Protein AF-A0A929A018-F1 (afdb_monomer_lite)

Radius of gyration: 12.74 Å; chains: 1; bounding box: 17×34×31 Å

Structure (mmCIF, N/CA/C/O backbone):
data_AF-A0A929A018-F1
#
_entry.id   AF-A0A929A018-F1
#
loop_
_atom_site.group_PDB
_atom_site.id
_atom_site.type_symbol
_atom_site.label_atom_id
_atom_site.label_alt_id
_atom_site.label_comp_id
_atom_site.label_asym_id
_atom_site.label_entity_id
_atom_site.label_seq_id
_atom_site.pdbx_PDB_ins_code
_atom_site.Cartn_x
_atom_site.Cartn_y
_atom_site.Cartn_z
_atom_site.occupancy
_atom_site.B_iso_or_equiv
_atom_site.auth_seq_id
_atom_site.auth_comp_id
_atom_site.auth_asym_id
_atom_site.auth_atom_id
_atom_site.pdbx_PDB_model_num
ATOM 1 N N . MET A 1 1 ? 2.772 2.216 18.172 1.00 53.19 1 MET A N 1
ATOM 2 C CA . MET A 1 1 ? 1.893 1.691 17.108 1.00 53.19 1 MET A CA 1
ATOM 3 C C . MET A 1 1 ? 2.124 0.190 17.009 1.00 53.19 1 MET A C 1
ATOM 5 O O . MET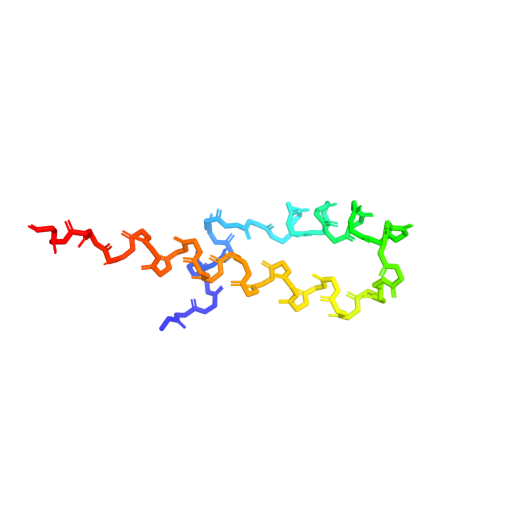 A 1 1 ? 3.207 -0.215 16.600 1.00 53.19 1 MET A O 1
ATOM 9 N N . THR A 1 2 ? 1.191 -0.639 17.480 1.00 51.22 2 THR A N 1
ATOM 10 C CA . THR A 1 2 ? 1.288 -2.087 17.256 1.00 51.22 2 THR A CA 1
ATOM 11 C C . THR A 1 2 ? 0.978 -2.365 15.777 1.00 51.22 2 THR A C 1
ATOM 13 O O . THR A 1 2 ? 0.107 -1.713 15.197 1.00 51.22 2 THR A O 1
ATOM 16 N N . PRO A 1 3 ? 1.675 -3.307 15.121 1.00 58.94 3 PRO A N 1
ATOM 17 C CA . PRO A 1 3 ? 1.402 -3.686 13.728 1.00 58.94 3 PRO A CA 1
ATOM 18 C C . PRO A 1 3 ? -0.028 -4.217 13.515 1.00 58.94 3 PRO A C 1
ATOM 20 O O . PRO A 1 3 ? -0.470 -4.374 12.379 1.00 58.94 3 PRO A O 1
ATOM 23 N N . GLU A 1 4 ? -0.755 -4.491 14.597 1.00 60.16 4 GLU A N 1
ATOM 24 C CA . GLU A 1 4 ? -2.129 -4.984 14.595 1.00 60.16 4 GLU A CA 1
ATOM 25 C C . GLU A 1 4 ? -3.145 -3.920 14.174 1.00 60.16 4 GLU A C 1
ATOM 27 O O . GLU A 1 4 ? -4.009 -4.215 13.351 1.00 60.16 4 GLU A O 1
ATOM 32 N N . SER A 1 5 ? -2.987 -2.666 14.615 1.00 63.53 5 SER A N 1
ATOM 33 C CA . SER A 1 5 ? -3.894 -1.571 14.234 1.00 63.53 5 SER A CA 1
ATOM 34 C C . SER A 1 5 ? -3.866 -1.317 12.724 1.00 63.53 5 SER A C 1
ATOM 36 O O . SER A 1 5 ? -4.896 -1.110 12.092 1.00 63.53 5 SER A O 1
ATOM 38 N N . LEU A 1 6 ? -2.688 -1.421 12.104 1.00 65.19 6 LEU A N 1
ATOM 39 C CA . LEU A 1 6 ? -2.528 -1.237 10.660 1.00 65.19 6 LEU A CA 1
ATOM 40 C C . LEU A 1 6 ? -3.220 -2.358 9.867 1.00 65.19 6 LEU A C 1
ATOM 42 O O . LEU A 1 6 ? -3.854 -2.087 8.854 1.00 65.19 6 LEU A O 1
ATOM 46 N N . ASN A 1 7 ? -3.160 -3.605 10.349 1.00 68.62 7 ASN A N 1
ATOM 47 C CA . ASN A 1 7 ? -3.876 -4.725 9.726 1.00 68.62 7 ASN A CA 1
ATOM 48 C C . ASN A 1 7 ? -5.402 -4.630 9.907 1.00 68.62 7 ASN A C 1
ATOM 50 O O . ASN A 1 7 ? -6.128 -5.175 9.078 1.00 68.62 7 ASN A O 1
ATOM 54 N N . GLN A 1 8 ? -5.878 -3.950 10.957 1.00 71.50 8 GLN A N 1
ATOM 55 C CA . GLN A 1 8 ? -7.304 -3.719 11.200 1.00 71.50 8 GLN A CA 1
ATOM 56 C C . GLN A 1 8 ? -7.882 -2.660 10.251 1.00 71.50 8 GLN A C 1
ATOM 58 O O . GLN A 1 8 ? -8.936 -2.883 9.661 1.00 71.50 8 GLN A O 1
ATOM 63 N N . PHE A 1 9 ? -7.184 -1.535 10.068 1.00 70.12 9 PHE A N 1
ATOM 64 C CA . PHE A 1 9 ? -7.620 -0.466 9.159 1.00 70.12 9 PHE A CA 1
ATOM 65 C C . PHE A 1 9 ? -7.288 -0.744 7.693 1.00 70.12 9 PHE A C 1
ATOM 67 O O . PHE A 1 9 ? -7.961 -0.234 6.799 1.00 70.12 9 PHE A O 1
ATOM 74 N N . PHE A 1 10 ? -6.256 -1.546 7.433 1.00 76.62 10 PHE A N 1
ATOM 75 C CA . PHE A 1 10 ? -5.814 -1.851 6.083 1.00 76.62 10 PHE A CA 1
ATOM 76 C C . PHE A 1 10 ? -5.384 -3.319 5.959 1.00 76.62 10 PHE A C 1
ATOM 78 O O . PHE A 1 10 ? -4.202 -3.652 6.112 1.00 76.62 10 PHE A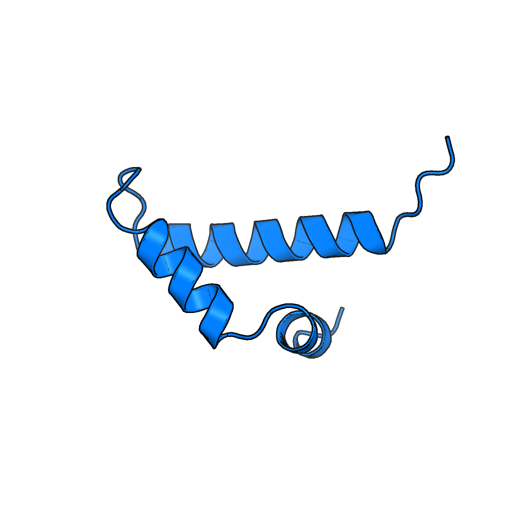 O 1
ATOM 85 N N . PRO A 1 11 ? -6.338 -4.226 5.682 1.00 82.62 11 PRO A N 1
ATOM 86 C CA . PRO A 1 11 ? -6.088 -5.658 5.621 1.00 82.62 11 PRO A CA 1
ATOM 87 C C . PRO A 1 11 ? -4.997 -6.018 4.612 1.00 82.62 11 PRO A C 1
ATOM 89 O O . PRO A 1 11 ? -4.912 -5.446 3.522 1.00 82.62 11 PRO A O 1
ATOM 92 N N . LYS A 1 12 ? -4.207 -7.052 4.921 1.00 81.12 12 LYS A N 1
ATOM 93 C CA . LYS A 1 12 ? -3.152 -7.549 4.017 1.00 81.12 12 LYS A CA 1
ATOM 94 C C . LYS A 1 12 ? -3.669 -7.887 2.615 1.00 81.12 12 LYS A C 1
ATOM 96 O O . LYS A 1 12 ? -2.944 -7.684 1.648 1.00 81.12 12 LYS A O 1
ATOM 101 N N . ALA A 1 13 ? -4.905 -8.373 2.493 1.00 84.12 13 ALA A N 1
ATOM 102 C CA . ALA A 1 13 ? -5.520 -8.660 1.197 1.00 84.12 13 ALA A CA 1
ATOM 103 C C . ALA A 1 13 ? -5.645 -7.393 0.332 1.00 84.12 13 ALA A C 1
ATOM 105 O O . ALA A 1 13 ? -5.226 -7.396 -0.824 1.00 84.12 13 ALA A O 1
ATOM 106 N N . GLN A 1 14 ? -6.116 -6.287 0.919 1.00 83.94 14 GLN A N 1
ATOM 107 C CA . GLN A 1 14 ? -6.188 -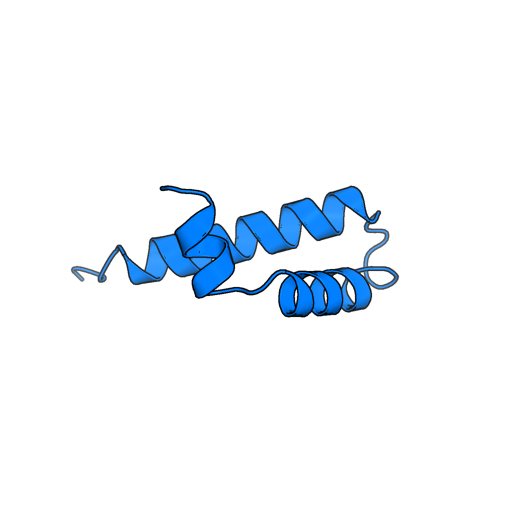4.997 0.232 1.00 83.94 14 GLN A CA 1
ATOM 108 C C . GLN A 1 14 ? -4.790 -4.463 -0.089 1.00 83.94 14 GLN A C 1
ATOM 110 O O . GLN A 1 14 ? -4.544 -4.070 -1.227 1.00 83.94 14 GLN A O 1
ATOM 115 N N . GLN A 1 15 ? -3.840 -4.539 0.855 1.00 83.81 15 GLN A N 1
ATOM 116 C CA . GLN A 1 15 ? -2.440 -4.167 0.599 1.00 83.81 15 GLN A CA 1
ATOM 117 C C . GLN A 1 15 ? -1.884 -4.885 -0.638 1.00 83.81 15 GLN A C 1
ATOM 119 O O . GLN A 1 15 ? -1.275 -4.250 -1.497 1.00 83.81 15 GLN A O 1
ATOM 124 N N . GLN A 1 1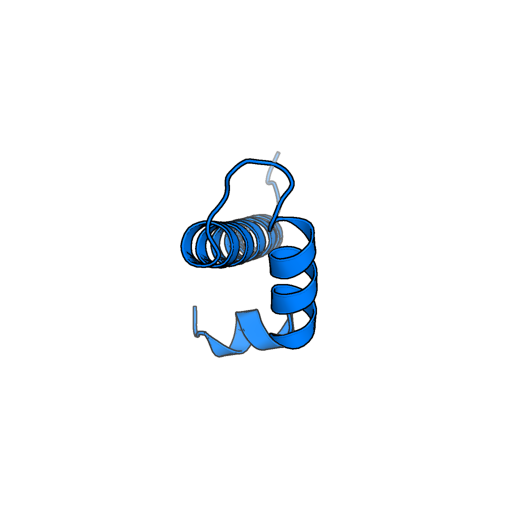6 ? -2.130 -6.192 -0.767 1.00 84.81 16 GLN A N 1
ATOM 125 C CA . GLN A 1 16 ? -1.650 -6.965 -1.910 1.00 84.81 16 GLN A CA 1
ATOM 126 C C . GLN A 1 16 ? -2.313 -6.572 -3.230 1.00 84.81 16 GLN A C 1
ATOM 128 O O . GLN A 1 16 ? -1.616 -6.547 -4.243 1.00 84.81 16 GLN A O 1
ATOM 133 N N . GLN A 1 17 ? -3.596 -6.202 -3.231 1.00 87.50 17 GLN A N 1
ATOM 134 C CA . GLN A 1 17 ? -4.242 -5.664 -4.432 1.00 87.50 17 GLN A CA 1
ATOM 135 C C . GLN A 1 17 ? -3.564 -4.366 -4.889 1.00 87.50 17 GLN A C 1
ATOM 137 O O . GLN A 1 17 ? -3.209 -4.240 -6.060 1.00 87.50 17 GLN A O 1
ATOM 142 N N . TYR A 1 18 ? -3.286 -3.430 -3.974 1.00 84.81 18 TYR A N 1
ATOM 143 C CA . TYR A 1 18 ? -2.573 -2.194 -4.320 1.00 84.81 18 TYR A CA 1
ATOM 144 C C . TYR A 1 18 ? -1.138 -2.452 -4.783 1.00 84.81 18 TYR A C 1
ATOM 146 O O . TYR A 1 18 ? -0.693 -1.854 -5.763 1.00 84.81 18 TYR A O 1
ATOM 154 N N . VAL A 1 19 ? -0.426 -3.382 -4.138 1.00 85.19 19 VAL A N 1
ATOM 155 C CA . VAL A 1 19 ? 0.905 -3.815 -4.586 1.00 85.19 19 VAL A CA 1
ATOM 156 C C . VAL A 1 19 ? 0.841 -4.372 -6.009 1.00 85.19 19 VAL A C 1
ATOM 158 O O . VAL A 1 19 ? 1.686 -4.017 -6.825 1.00 85.19 19 VAL A O 1
ATOM 161 N N . GLN A 1 20 ? -0.160 -5.192 -6.339 1.00 86.69 20 GLN A N 1
ATOM 162 C CA . GLN A 1 20 ? -0.348 -5.720 -7.693 1.00 86.69 20 GLN A CA 1
ATOM 163 C C . GLN A 1 20 ? -0.687 -4.634 -8.719 1.00 86.69 20 GLN A C 1
ATOM 165 O O . GLN A 1 20 ? -0.180 -4.693 -9.833 1.00 86.69 20 GLN A O 1
ATOM 170 N N . HIS A 1 21 ? -1.467 -3.618 -8.349 1.00 84.62 21 HIS A N 1
ATOM 171 C CA . HIS A 1 21 ? -1.742 -2.476 -9.228 1.00 84.62 21 HIS A CA 1
ATOM 172 C C . HIS A 1 21 ? -0.516 -1.579 -9.466 1.00 84.62 21 HIS A C 1
ATOM 174 O O . HIS A 1 21 ? -0.397 -0.965 -10.529 1.00 84.62 21 HIS A O 1
ATOM 180 N N . LEU A 1 22 ? 0.385 -1.484 -8.483 1.00 81.12 22 LEU A N 1
ATOM 181 C CA . LEU A 1 22 ? 1.632 -0.717 -8.579 1.00 81.12 22 LEU A CA 1
ATOM 182 C C . LEU A 1 22 ? 2.726 -1.475 -9.339 1.00 81.12 22 LEU A C 1
ATOM 184 O O . LEU A 1 22 ? 3.565 -0.861 -10.010 1.00 81.12 22 LEU A O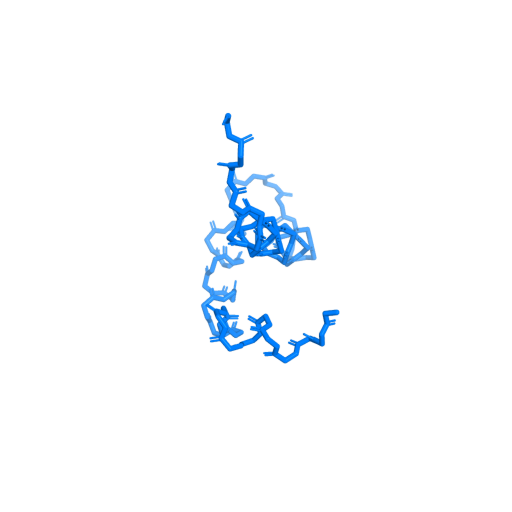 1
ATOM 188 N N . LEU A 1 23 ? 2.712 -2.805 -9.257 1.00 81.44 23 LEU A N 1
ATOM 189 C CA . LEU A 1 23 ? 3.562 -3.671 -10.060 1.00 81.44 23 LEU A CA 1
ATOM 190 C C . LEU A 1 23 ? 3.248 -3.462 -11.550 1.00 81.44 23 LEU A C 1
ATOM 192 O O . LEU A 1 23 ? 2.124 -3.636 -12.003 1.00 81.44 23 LEU A O 1
ATOM 196 N N . GLY A 1 24 ? 4.264 -3.067 -12.320 1.00 71.69 24 GLY A N 1
ATOM 197 C CA . GLY A 1 24 ? 4.166 -2.900 -13.774 1.00 71.69 24 GLY A CA 1
ATOM 198 C C . GLY A 1 24 ? 3.852 -1.486 -14.275 1.00 71.69 24 GLY A C 1
ATOM 199 O O . GLY A 1 24 ? 4.015 -1.243 -15.465 1.00 71.69 24 GLY A O 1
ATOM 200 N N . ARG A 1 25 ? 3.481 -0.527 -13.410 1.00 74.25 25 ARG A N 1
ATOM 201 C CA . ARG A 1 25 ? 3.182 0.856 -13.848 1.00 74.25 25 ARG A CA 1
ATOM 202 C C . ARG A 1 25 ? 4.347 1.849 -13.735 1.00 74.25 25 ARG A C 1
ATOM 204 O O . ARG A 1 25 ? 4.313 2.870 -14.408 1.00 74.25 25 ARG A O 1
ATOM 211 N N . VAL A 1 26 ? 5.367 1.582 -12.908 1.00 65.19 26 VAL A N 1
ATOM 212 C CA . VAL A 1 26 ? 6.416 2.587 -12.581 1.00 65.19 26 VAL A CA 1
ATOM 213 C C . VAL A 1 26 ? 7.830 1.983 -12.451 1.00 65.19 26 VAL A C 1
ATOM 215 O O . VAL A 1 26 ? 8.682 2.507 -11.742 1.00 65.19 26 VAL A O 1
ATOM 218 N N . GLY A 1 27 ? 8.095 0.810 -13.040 1.00 72.25 27 GLY A N 1
ATOM 219 C CA . GLY A 1 27 ? 9.369 0.095 -12.807 1.00 72.25 27 GLY A CA 1
ATOM 220 C C . GLY A 1 27 ? 9.596 -0.284 -11.331 1.00 72.25 27 GLY A C 1
ATOM 221 O O . GLY A 1 27 ? 10.714 -0.574 -10.901 1.00 72.25 27 GLY A O 1
ATOM 222 N N . LEU A 1 28 ? 8.529 -0.259 -10.527 1.00 77.12 28 LEU A N 1
ATOM 223 C CA . LEU A 1 28 ? 8.549 -0.623 -9.120 1.00 77.12 28 LEU A CA 1
ATOM 224 C C . LEU A 1 28 ? 8.660 -2.140 -8.993 1.00 77.12 28 LEU A C 1
ATOM 226 O O . LEU A 1 28 ? 7.824 -2.890 -9.494 1.00 77.12 28 LEU A O 1
ATOM 230 N N . THR A 1 29 ? 9.685 -2.592 -8.275 1.00 84.38 29 THR A N 1
ATOM 231 C CA . THR A 1 29 ? 9.789 -3.987 -7.851 1.00 84.38 29 THR A CA 1
ATOM 232 C C . THR A 1 29 ? 8.816 -4.260 -6.708 1.00 84.38 29 THR A C 1
ATOM 234 O O . THR A 1 29 ? 8.433 -3.356 -5.961 1.00 84.38 29 THR A O 1
ATOM 237 N N . ARG A 1 30 ? 8.458 -5.533 -6.509 1.00 80.94 30 ARG A N 1
ATOM 238 C CA . ARG A 1 30 ? 7.513 -5.965 -5.465 1.00 80.94 30 ARG A CA 1
ATOM 239 C C . ARG A 1 30 ? 7.858 -5.430 -4.075 1.00 80.94 30 ARG A C 1
ATOM 241 O O . ARG A 1 30 ? 6.964 -5.010 -3.354 1.00 80.94 30 ARG A O 1
ATOM 248 N N . ARG A 1 31 ? 9.149 -5.390 -3.719 1.00 84.62 31 ARG A N 1
ATOM 249 C CA . ARG A 1 31 ? 9.605 -4.832 -2.433 1.00 84.62 31 ARG A CA 1
ATOM 250 C C . ARG A 1 31 ? 9.335 -3.333 -2.318 1.00 84.62 31 ARG A C 1
ATOM 252 O O . ARG A 1 31 ? 8.894 -2.883 -1.270 1.00 84.62 31 ARG A O 1
ATOM 259 N N . ARG A 1 32 ? 9.578 -2.565 -3.385 1.00 83.56 32 ARG A N 1
ATOM 260 C CA . ARG A 1 32 ? 9.324 -1.117 -3.381 1.00 83.56 32 ARG A CA 1
ATOM 261 C C . ARG A 1 32 ? 7.830 -0.818 -3.312 1.00 83.56 32 ARG A C 1
ATOM 263 O O . ARG A 1 32 ? 7.442 0.070 -2.568 1.00 83.56 32 ARG A O 1
ATOM 270 N N . ALA A 1 33 ? 7.009 -1.590 -4.024 1.00 86.69 33 ALA A N 1
ATOM 271 C CA . ALA A 1 33 ? 5.557 -1.478 -3.948 1.00 86.69 33 ALA A CA 1
ATOM 272 C C . ALA A 1 33 ? 5.030 -1.810 -2.538 1.00 86.69 33 ALA A C 1
ATOM 274 O O . ALA A 1 33 ? 4.235 -1.048 -2.001 1.00 86.69 33 ALA A O 1
ATOM 275 N N . ASP A 1 34 ? 5.519 -2.881 -1.902 1.00 85.75 34 ASP A N 1
ATOM 276 C CA . ASP A 1 34 ? 5.138 -3.243 -0.526 1.00 85.75 34 ASP A CA 1
ATOM 277 C C . ASP A 1 34 ? 5.517 -2.143 0.482 1.00 85.75 34 ASP A C 1
ATOM 279 O O . ASP A 1 34 ? 4.672 -1.688 1.254 1.00 85.75 34 ASP A O 1
ATOM 283 N N . CYS A 1 35 ? 6.755 -1.634 0.416 1.00 86.69 35 CYS A N 1
ATOM 284 C CA . CYS A 1 35 ? 7.192 -0.512 1.249 1.00 86.69 35 CYS A CA 1
ATOM 285 C C . CYS A 1 35 ? 6.356 0.751 1.013 1.00 86.69 35 CYS A C 1
ATOM 287 O O . CYS A 1 35 ? 5.997 1.427 1.975 1.00 86.69 35 CYS A O 1
ATOM 289 N N . PHE A 1 36 ? 6.029 1.063 -0.244 1.00 87.12 36 PHE A N 1
ATOM 290 C CA . PHE A 1 36 ? 5.234 2.238 -0.592 1.00 87.12 36 PHE A CA 1
ATOM 291 C C . PHE A 1 36 ? 3.819 2.151 -0.020 1.00 87.12 36 PHE A C 1
ATOM 293 O O . PHE A 1 36 ? 3.352 3.091 0.614 1.00 87.12 36 PHE A O 1
ATOM 300 N N . VAL A 1 37 ? 3.162 1.001 -0.179 1.00 86.31 37 VAL A N 1
ATOM 301 C CA . VAL A 1 37 ? 1.808 0.763 0.335 1.00 86.31 37 VAL A CA 1
ATOM 302 C C . VAL A 1 37 ? 1.776 0.846 1.865 1.00 86.31 37 VAL A C 1
ATOM 304 O O . VAL A 1 37 ? 0.879 1.479 2.421 1.00 86.31 37 VAL A O 1
ATOM 307 N N . ARG A 1 38 ? 2.781 0.289 2.554 1.00 84.50 38 ARG A N 1
ATOM 308 C CA . ARG A 1 38 ? 2.907 0.409 4.018 1.00 84.50 38 ARG A CA 1
ATOM 309 C C . ARG A 1 38 ? 3.134 1.846 4.475 1.00 84.50 38 ARG A C 1
ATOM 311 O O . ARG A 1 38 ? 2.507 2.278 5.438 1.00 84.50 38 ARG A O 1
ATOM 318 N N . LEU A 1 39 ? 4.021 2.576 3.799 1.00 86.81 39 LEU A N 1
ATOM 319 C CA . LEU A 1 39 ? 4.316 3.971 4.123 1.00 86.81 39 LEU A CA 1
ATOM 320 C C . LEU A 1 39 ? 3.092 4.861 3.892 1.00 86.81 39 LEU A C 1
ATOM 322 O O . LEU A 1 39 ? 2.774 5.695 4.734 1.00 86.81 39 LEU A O 1
ATOM 326 N N . TRP A 1 40 ? 2.381 4.655 2.785 1.00 86.00 40 TRP A N 1
ATOM 327 C CA . TRP A 1 40 ? 1.149 5.372 2.481 1.00 86.00 40 TRP A CA 1
ATOM 328 C C . TRP A 1 40 ? 0.067 5.110 3.535 1.00 86.00 40 TRP A C 1
ATOM 330 O O . TRP A 1 40 ? -0.491 6.057 4.082 1.00 86.00 40 TRP A O 1
ATOM 340 N N . ALA A 1 4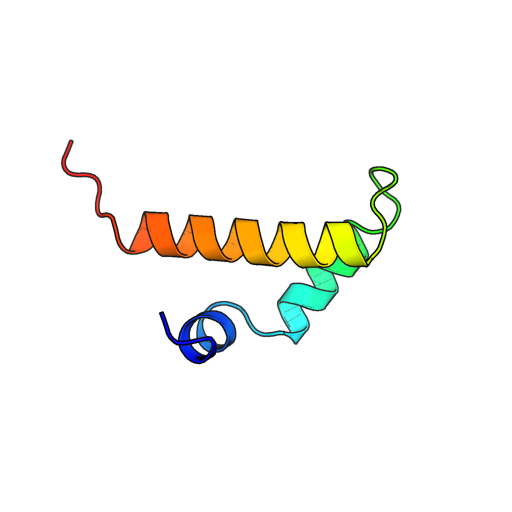1 ? -0.166 3.846 3.900 1.00 84.19 41 ALA A N 1
ATOM 341 C CA . ALA A 1 41 ? -1.123 3.496 4.948 1.00 84.19 41 ALA A CA 1
ATOM 342 C C . ALA A 1 41 ? -0.736 4.098 6.314 1.00 84.19 41 ALA A C 1
ATOM 344 O O . ALA A 1 41 ? -1.593 4.601 7.038 1.00 84.19 41 ALA A O 1
ATOM 345 N N . TYR A 1 42 ? 0.560 4.117 6.642 1.00 83.81 42 TYR A N 1
ATOM 346 C CA . TYR A 1 42 ? 1.068 4.786 7.840 1.00 83.81 42 TYR A CA 1
ATOM 347 C C . TYR A 1 42 ? 0.806 6.298 7.820 1.00 83.81 42 TYR A C 1
ATOM 349 O O . TYR A 1 42 ? 0.344 6.849 8.815 1.00 83.81 42 TYR A O 1
ATOM 357 N N . LEU A 1 43 ? 1.060 6.974 6.695 1.00 83.94 43 LEU A N 1
ATOM 358 C CA . LEU A 1 43 ? 0.807 8.411 6.555 1.00 83.94 43 LEU A CA 1
ATOM 359 C C . LEU A 1 43 ? -0.684 8.746 6.665 1.00 83.94 43 LEU A C 1
ATOM 361 O O . LEU A 1 43 ? -1.029 9.746 7.286 1.00 83.94 43 LEU A O 1
ATOM 365 N N . GLN A 1 44 ? -1.564 7.912 6.108 1.00 81.38 44 GLN A N 1
ATOM 366 C CA . GLN A 1 44 ? -3.012 8.082 6.245 1.00 81.38 44 GLN A CA 1
ATOM 367 C C . GLN A 1 44 ? -3.458 7.969 7.705 1.00 81.38 44 GLN A C 1
ATOM 369 O O . GLN A 1 44 ? -4.210 8.814 8.182 1.00 81.38 44 GLN A O 1
ATOM 374 N N . LEU A 1 45 ? -2.951 6.971 8.433 1.00 78.44 45 LEU A N 1
ATOM 375 C CA . LEU A 1 45 ? -3.254 6.806 9.856 1.00 78.44 45 LEU A CA 1
ATOM 376 C C . LEU A 1 45 ? -2.688 7.946 10.698 1.00 78.44 45 LEU A C 1
ATOM 378 O O . LEU A 1 45 ? -3.392 8.482 11.544 1.00 78.44 45 LEU A O 1
ATOM 382 N N . LYS A 1 46 ? -1.456 8.377 10.418 1.00 78.69 46 LYS A N 1
ATOM 383 C CA . LYS A 1 46 ? -0.850 9.523 11.094 1.00 78.69 46 LYS A CA 1
ATOM 384 C C . LYS A 1 46 ? -1.673 10.795 10.880 1.00 78.69 46 LYS A C 1
ATOM 386 O O . LYS A 1 46 ? -1.879 11.546 11.824 1.00 78.69 46 LYS A O 1
ATOM 391 N N . GLN A 1 47 ? -2.173 11.032 9.668 1.00 77.44 47 GLN A N 1
ATOM 392 C CA . GLN A 1 47 ? -3.062 12.166 9.395 1.00 77.44 47 GLN A CA 1
ATOM 393 C C . GLN A 1 47 ? -4.418 12.037 10.103 1.00 77.44 47 GLN A C 1
ATOM 395 O O . GLN A 1 47 ? -4.958 13.043 10.542 1.00 77.44 47 GLN A O 1
ATOM 400 N N . ALA A 1 48 ? -4.947 10.822 10.260 1.00 72.25 48 ALA A N 1
ATOM 401 C CA . ALA A 1 48 ? -6.178 10.586 11.015 1.00 72.25 48 ALA A CA 1
ATOM 402 C C . ALA A 1 48 ? -5.998 10.781 12.536 1.00 72.25 48 ALA A C 1
ATOM 404 O O . ALA A 1 48 ? -6.912 11.258 13.200 1.00 72.25 48 ALA A O 1
ATOM 405 N N . GLU A 1 49 ? -4.826 10.443 13.085 1.00 68.94 49 GLU A N 1
ATOM 406 C CA . GLU A 1 49 ? -4.478 10.663 14.500 1.00 68.94 49 GLU A CA 1
ATOM 407 C C . GLU A 1 49 ? -4.075 12.109 14.813 1.00 68.94 49 GLU A C 1
ATOM 409 O O . GLU A 1 49 ? -4.088 12.504 15.977 1.00 68.94 49 GLU A O 1
ATOM 414 N N . THR A 1 50 ? -3.726 12.906 13.799 1.00 61.28 50 THR A N 1
ATOM 415 C CA . THR A 1 50 ? -3.397 14.327 13.967 1.00 61.28 50 THR A CA 1
ATOM 416 C C . THR A 1 50 ? -4.580 15.160 13.461 1.00 61.28 50 THR A C 1
ATOM 418 O O . THR A 1 50 ? -4.559 15.595 12.307 1.00 61.28 50 THR A O 1
ATOM 421 N N . PRO A 1 51 ? -5.647 15.374 14.262 1.00 54.47 51 PRO A N 1
ATOM 422 C CA . PRO A 1 51 ? -6.673 16.338 13.895 1.00 54.47 51 PRO A CA 1
ATOM 423 C C . PRO A 1 51 ? -5.981 17.684 13.698 1.00 54.47 51 PRO A C 1
ATOM 425 O O . PRO A 1 51 ? -5.252 18.156 14.570 1.00 54.47 51 PRO A O 1
ATOM 428 N N . GLN A 1 52 ? -6.151 18.258 12.513 1.00 55.09 52 GLN A N 1
ATOM 429 C CA . GLN A 1 52 ? -5.615 19.564 12.176 1.00 55.09 52 GLN A CA 1
ATOM 430 C C . GLN A 1 52 ? -6.192 20.598 13.151 1.00 55.09 52 GLN A C 1
ATOM 432 O O . GLN A 1 52 ? -7.331 21.028 12.998 1.00 55.09 52 GLN A O 1
ATOM 437 N N . THR A 1 53 ? -5.426 20.996 14.166 1.00 52.38 53 THR A N 1
ATOM 438 C CA . THR A 1 53 ? -5.586 22.315 14.782 1.00 52.38 53 THR A CA 1
ATOM 439 C C . THR A 1 53 ? -5.019 23.321 13.792 1.00 52.38 53 THR A C 1
ATOM 441 O O . THR A 1 53 ? -3.808 23.553 13.761 1.00 52.38 53 THR A O 1
ATOM 444 N N . VAL A 1 54 ? -5.908 23.790 12.916 1.00 51.25 54 VAL A N 1
ATOM 445 C CA . VAL A 1 54 ? -5.782 25.049 12.171 1.00 51.25 54 VAL A CA 1
ATOM 446 C C . VAL A 1 54 ? -5.941 26.206 13.147 1.00 51.25 54 VAL A C 1
ATOM 448 O O . VAL A 1 54 ? -6.813 26.087 14.039 1.00 51.25 54 VAL A O 1
#

Secondary structure (DSSP, 8-state):
--HHHHHHHS-HHHHHHHHHHHTTTSS--HHHHHHHHHHHHHHHHHHHHS----

Organism: NCBI:txid1828722

Sequence (54 aa):
MTPESLNQFFPKAQQQQYVQHLLGRVGLTRRRADCFVRLWAYLQLKQAETPQTV

Foldseek 3Di:
DPVVVLCVVQPPVNLVVQLVVVPPPPPDDSVNSSVVSVVVSVVVVVCVVDDDPD

pLDDT: mean 75.89, std 11.18, range [51.22, 87.5]